Protein AF-A0A9N7NWR0-F1 (afdb_monomer)

pLDDT: mean 92.95, std 5.64, range [64.12, 98.0]

Radius of gyration: 18.34 Å; Cα contacts (8 Å, |Δi|>4): 166; chains: 1; bounding box: 49×32×57 Å

Foldseek 3Di:
DDDPVVVVVVVVVVVVVVVLVVLLVVLVVQQVVLQVVQQVCVVVVNPFWRDFRFANDAAFPDQDAQDAPPWDDDGPPHGGRDGGTPPLAGGHPVSLVVLLPDDPVNLLSSLRNVCRRRVDPLSDDDPPHDSVVSNVSSVSSCVSSHD

Structure (mmCIF, N/CA/C/O backbone):
data_AF-A0A9N7NWR0-F1
#
_entry.id   AF-A0A9N7NWR0-F1
#
loop_
_atom_site.group_PDB
_atom_site.id
_atom_site.type_symbol
_atom_site.label_atom_id
_atom_site.label_alt_id
_atom_site.label_comp_id
_atom_site.label_asym_id
_atom_site.label_entity_id
_atom_site.label_seq_id
_atom_site.pdbx_PDB_ins_code
_atom_site.Cartn_x
_atom_site.Cartn_y
_atom_site.Cartn_z
_atom_site.occupancy
_atom_site.B_iso_or_equiv
_atom_site.auth_seq_id
_atom_site.auth_comp_id
_atom_site.auth_asym_id
_atom_site.auth_atom_id
_atom_site.pdbx_PDB_model_num
ATOM 1 N N . MET A 1 1 ? 31.046 -11.112 -37.877 1.00 64.12 1 MET A N 1
ATOM 2 C CA . MET A 1 1 ? 30.671 -9.703 -37.629 1.00 64.12 1 MET A CA 1
ATOM 3 C C . MET A 1 1 ? 29.492 -9.729 -36.676 1.00 64.12 1 MET A C 1
ATOM 5 O O . MET A 1 1 ? 28.574 -10.493 -36.938 1.00 64.12 1 MET A O 1
ATOM 9 N N . ALA A 1 2 ? 29.560 -9.025 -35.545 1.00 65.38 2 ALA A N 1
ATOM 10 C CA . ALA A 1 2 ? 28.429 -8.957 -34.620 1.00 65.38 2 ALA A CA 1
ATOM 11 C C . ALA A 1 2 ? 27.269 -8.191 -35.277 1.00 65.38 2 ALA A C 1
ATOM 13 O O . ALA A 1 2 ? 27.503 -7.196 -35.963 1.00 65.38 2 ALA A O 1
ATOM 14 N N . ASP A 1 3 ? 26.049 -8.686 -35.093 1.00 86.50 3 ASP A N 1
ATOM 15 C CA . ASP A 1 3 ? 24.830 -8.141 -35.687 1.00 86.50 3 ASP A CA 1
ATOM 16 C C . ASP A 1 3 ? 24.449 -6.820 -34.991 1.00 86.50 3 ASP A C 1
ATOM 18 O O . ASP A 1 3 ? 24.053 -6.799 -33.824 1.00 86.50 3 ASP A O 1
ATOM 22 N N . LEU A 1 4 ? 24.648 -5.695 -35.683 1.00 88.25 4 LEU A N 1
ATOM 23 C CA . LEU A 1 4 ? 24.445 -4.339 -35.154 1.00 88.25 4 LEU A CA 1
ATOM 24 C C . LEU A 1 4 ? 23.016 -4.108 -34.596 1.00 88.25 4 LEU A C 1
ATOM 26 O O . LEU A 1 4 ? 22.904 -3.545 -33.505 1.00 88.25 4 LEU A O 1
ATOM 30 N N . PRO A 1 5 ? 21.932 -4.576 -35.250 1.00 91.25 5 PRO A N 1
ATOM 31 C CA . PRO A 1 5 ? 20.582 -4.596 -34.680 1.00 91.25 5 PRO A CA 1
ATOM 32 C C . PRO A 1 5 ? 20.473 -5.278 -33.311 1.00 91.25 5 PRO A C 1
ATOM 34 O O . PRO A 1 5 ? 19.841 -4.737 -32.402 1.00 91.25 5 PRO A O 1
ATOM 37 N N . ALA A 1 6 ? 21.111 -6.438 -33.129 1.00 89.88 6 ALA A N 1
ATOM 38 C CA . ALA A 1 6 ? 21.067 -7.169 -31.865 1.00 89.88 6 ALA A CA 1
ATOM 39 C C . ALA A 1 6 ? 21.774 -6.398 -30.737 1.00 89.88 6 ALA A C 1
ATOM 41 O O . ALA A 1 6 ? 21.280 -6.351 -29.609 1.00 89.88 6 ALA A O 1
ATOM 42 N N . LEU A 1 7 ? 22.896 -5.739 -31.049 1.00 91.94 7 LEU A N 1
ATOM 43 C CA . LEU A 1 7 ? 23.613 -4.880 -30.102 1.00 91.94 7 LEU A CA 1
ATOM 44 C C . LEU A 1 7 ? 22.785 -3.654 -29.692 1.00 91.94 7 LEU A C 1
ATOM 46 O O . LEU A 1 7 ? 22.738 -3.327 -28.508 1.00 91.94 7 LEU A O 1
ATOM 50 N N . LEU A 1 8 ? 22.098 -3.006 -30.637 1.00 92.38 8 LEU A N 1
ATOM 51 C CA . LEU A 1 8 ? 21.220 -1.868 -30.343 1.00 92.38 8 LEU A CA 1
ATOM 52 C C . LEU A 1 8 ? 20.052 -2.268 -29.437 1.00 92.38 8 LEU A C 1
ATOM 54 O O . LEU A 1 8 ? 19.801 -1.601 -28.435 1.00 92.38 8 LEU A O 1
ATOM 58 N N . HIS A 1 9 ? 19.389 -3.387 -29.734 1.00 91.31 9 HIS A N 1
ATOM 59 C CA . HIS A 1 9 ? 18.309 -3.907 -28.896 1.00 91.31 9 HIS A CA 1
ATOM 60 C C . HIS A 1 9 ? 18.806 -4.272 -27.487 1.00 91.31 9 HIS A C 1
ATOM 62 O O . HIS A 1 9 ? 18.138 -4.005 -26.489 1.00 91.31 9 HIS A O 1
ATOM 68 N N . MET A 1 10 ? 20.005 -4.850 -27.366 1.00 93.31 10 MET A N 1
ATOM 69 C CA . MET A 1 10 ? 20.607 -5.140 -26.062 1.00 93.31 10 MET A CA 1
ATOM 70 C C . MET A 1 10 ? 20.874 -3.859 -25.258 1.00 93.31 10 MET A C 1
ATOM 72 O O . MET A 1 10 ? 20.544 -3.811 -24.074 1.00 93.31 10 MET A O 1
ATOM 76 N N . LEU A 1 11 ? 21.424 -2.817 -25.892 1.00 93.69 11 LEU A N 1
ATOM 77 C CA . LEU A 1 11 ? 21.676 -1.525 -25.245 1.00 93.69 11 LEU A CA 1
ATOM 78 C C . LEU A 1 11 ? 20.379 -0.844 -24.787 1.00 93.69 11 LEU A C 1
ATOM 80 O O . LEU A 1 11 ? 20.332 -0.333 -23.671 1.00 93.69 11 LEU A O 1
ATOM 84 N N . GLN A 1 12 ? 19.318 -0.891 -25.597 1.00 93.44 12 GLN A N 1
ATOM 85 C CA . GLN A 1 12 ? 17.998 -0.368 -25.220 1.00 93.44 12 GLN A CA 1
ATOM 86 C C . GLN A 1 12 ? 17.442 -1.076 -23.979 1.00 93.44 12 GLN A C 1
ATOM 88 O O . GLN A 1 12 ? 17.082 -0.418 -23.006 1.00 93.44 12 GLN A O 1
ATOM 93 N N . ASN A 1 13 ? 17.474 -2.412 -23.956 1.00 92.75 13 ASN A N 1
ATOM 94 C CA . ASN A 1 13 ? 17.025 -3.185 -22.795 1.00 92.75 13 ASN A CA 1
ATOM 95 C C . ASN A 1 13 ? 17.835 -2.880 -21.526 1.00 92.75 13 ASN A C 1
ATOM 97 O O . ASN A 1 13 ? 17.286 -2.869 -20.424 1.00 92.75 13 ASN A O 1
ATOM 101 N N . LEU A 1 14 ? 19.149 -2.669 -21.656 1.00 93.94 14 LEU A N 1
ATOM 102 C CA . LEU A 1 14 ? 19.997 -2.295 -20.523 1.00 93.94 14 LEU A CA 1
ATOM 103 C C . LEU A 1 14 ? 19.618 -0.915 -19.983 1.00 93.94 14 LEU A C 1
ATOM 105 O O . LEU A 1 14 ? 19.456 -0.770 -18.772 1.00 93.94 14 LEU A O 1
ATOM 109 N N . GLN A 1 15 ? 19.408 0.058 -20.870 1.00 94.00 15 GLN A N 1
ATOM 110 C CA . GLN A 1 15 ? 18.988 1.403 -20.488 1.00 94.00 15 GLN A CA 1
ATOM 111 C C . GLN A 1 15 ? 17.629 1.393 -19.775 1.00 94.00 15 GLN A C 1
ATOM 113 O O . GLN A 1 15 ? 17.480 2.014 -18.727 1.00 94.00 15 GLN A O 1
ATOM 118 N N . GLU A 1 16 ? 16.642 0.661 -20.296 1.00 90.50 16 GLU A N 1
ATOM 119 C CA . GLU A 1 16 ? 15.314 0.551 -19.674 1.00 90.50 16 GLU A CA 1
ATOM 120 C C . GLU A 1 16 ? 15.379 -0.074 -18.277 1.00 90.50 16 GLU A C 1
ATOM 122 O O . GLU A 1 16 ? 14.736 0.404 -17.339 1.00 90.50 16 GLU A O 1
ATOM 127 N N . ARG A 1 17 ? 16.197 -1.120 -18.110 1.00 89.62 17 ARG A N 1
ATOM 128 C CA . ARG A 1 17 ? 16.416 -1.756 -16.805 1.00 89.62 17 ARG A CA 1
ATOM 129 C C . ARG A 1 17 ? 17.080 -0.812 -15.814 1.00 89.62 17 ARG A C 1
ATOM 131 O O . ARG A 1 17 ? 16.694 -0.816 -14.647 1.00 89.62 17 ARG A O 1
ATOM 138 N N . GLN A 1 18 ? 18.050 -0.024 -16.269 1.00 93.00 18 GLN A N 1
ATOM 139 C CA . GLN A 1 18 ? 18.719 0.963 -15.432 1.00 93.00 18 GLN A CA 1
ATOM 140 C C . GLN A 1 18 ? 17.748 2.066 -15.002 1.00 93.00 18 GLN A C 1
ATOM 142 O O . GLN A 1 18 ? 17.593 2.291 -13.807 1.00 93.00 18 GLN A O 1
ATOM 147 N N . ASN A 1 19 ? 16.990 2.639 -15.940 1.00 90.69 19 ASN A N 1
ATOM 148 C CA . ASN A 1 19 ? 15.978 3.653 -15.640 1.00 90.69 19 ASN A CA 1
ATOM 149 C C . ASN A 1 19 ? 14.942 3.149 -14.614 1.00 90.69 19 ASN A C 1
ATOM 151 O O . ASN A 1 19 ? 14.558 3.875 -13.700 1.00 90.69 19 ASN A O 1
ATOM 155 N N . LEU A 1 20 ? 14.495 1.891 -14.732 1.00 87.12 20 LEU A N 1
ATOM 156 C CA . LEU A 1 20 ? 13.572 1.292 -13.764 1.00 87.12 20 LEU A CA 1
ATOM 157 C C . LEU A 1 20 ? 14.222 1.081 -12.387 1.00 87.12 20 LEU A C 1
ATOM 159 O O . LEU A 1 20 ? 13.550 1.230 -11.364 1.00 87.12 20 LEU A O 1
ATOM 163 N N . ALA A 1 21 ? 15.500 0.701 -12.346 1.00 89.75 21 ALA A N 1
ATOM 164 C CA . ALA A 1 21 ? 16.237 0.540 -11.096 1.00 89.75 21 ALA A CA 1
ATOM 165 C C . ALA A 1 21 ? 16.411 1.884 -10.373 1.00 89.75 21 ALA A C 1
ATOM 167 O O . ALA A 1 21 ? 16.147 1.958 -9.172 1.00 89.75 21 ALA A O 1
ATOM 168 N N . ASP A 1 22 ? 16.758 2.939 -11.110 1.00 92.75 22 ASP A N 1
ATOM 169 C CA . ASP A 1 22 ? 16.905 4.296 -10.582 1.00 92.75 22 ASP A CA 1
ATOM 170 C C . ASP A 1 22 ? 15.567 4.813 -10.033 1.00 92.75 22 ASP A C 1
ATOM 172 O O . ASP A 1 22 ? 15.484 5.212 -8.869 1.00 92.75 22 ASP A O 1
ATOM 176 N N . LEU A 1 23 ? 14.479 4.662 -10.801 1.00 92.44 23 LEU A N 1
ATOM 177 C CA . LEU A 1 23 ? 13.128 5.019 -10.354 1.00 92.44 23 LEU A CA 1
ATOM 178 C C . LEU A 1 23 ? 12.723 4.277 -9.071 1.00 92.44 23 LEU A C 1
ATOM 180 O O . LEU A 1 23 ? 12.112 4.854 -8.166 1.00 92.44 23 LEU A O 1
ATOM 184 N N . ARG A 1 24 ? 13.052 2.985 -8.963 1.00 91.12 24 ARG A N 1
ATOM 185 C CA . ARG A 1 24 ? 12.781 2.198 -7.750 1.00 91.12 24 ARG A CA 1
ATOM 186 C C . ARG A 1 24 ? 13.585 2.697 -6.560 1.00 91.12 24 ARG A C 1
ATOM 188 O O . ARG A 1 24 ? 13.027 2.766 -5.467 1.00 91.12 24 ARG A O 1
ATOM 195 N N . MET A 1 25 ? 14.853 3.051 -6.757 1.00 94.75 25 MET A N 1
ATOM 196 C CA . MET A 1 25 ? 15.697 3.592 -5.694 1.00 94.75 25 MET A CA 1
ATOM 197 C C . MET A 1 25 ? 15.142 4.925 -5.180 1.00 94.75 25 MET A C 1
ATOM 199 O O . MET A 1 25 ? 14.939 5.088 -3.977 1.00 94.75 25 MET A O 1
ATOM 203 N N . GLU A 1 26 ? 14.803 5.849 -6.079 1.00 95.81 26 GLU A N 1
ATOM 204 C CA . GLU A 1 26 ? 14.166 7.121 -5.717 1.00 95.81 26 GLU A CA 1
ATOM 205 C C . GLU A 1 26 ? 12.840 6.903 -4.979 1.00 95.81 26 GLU A C 1
ATOM 207 O O . GLU A 1 26 ? 12.561 7.529 -3.953 1.00 95.81 26 GLU A O 1
ATOM 212 N N . THR A 1 27 ? 12.026 5.964 -5.461 1.00 95.81 27 THR A N 1
ATOM 213 C CA . THR A 1 27 ? 10.756 5.620 -4.818 1.00 95.81 27 THR A CA 1
ATOM 214 C C . THR A 1 27 ? 10.973 5.025 -3.427 1.00 95.81 27 THR A C 1
ATOM 216 O O . THR A 1 27 ? 10.239 5.362 -2.500 1.00 95.81 27 THR A O 1
ATOM 219 N N . LEU A 1 28 ? 12.003 4.199 -3.233 1.00 96.12 28 LEU A N 1
ATOM 220 C CA . LEU A 1 28 ? 12.353 3.640 -1.928 1.00 96.12 28 LEU A CA 1
ATOM 221 C C . LEU A 1 28 ? 12.781 4.728 -0.936 1.00 96.12 28 LEU A C 1
ATOM 223 O O . LEU A 1 28 ? 12.371 4.688 0.228 1.00 96.12 28 LEU A O 1
ATOM 227 N N . LEU A 1 29 ? 13.539 5.731 -1.389 1.00 96.62 29 LEU A N 1
ATOM 228 C CA . LEU A 1 29 ? 13.874 6.902 -0.574 1.00 96.62 29 LEU A CA 1
ATOM 229 C C . LEU A 1 29 ? 12.610 7.666 -0.160 1.00 96.62 29 LEU A C 1
ATOM 231 O O . LEU A 1 29 ? 12.451 8.000 1.016 1.00 96.62 29 LEU A O 1
ATOM 235 N N . ARG A 1 30 ? 11.669 7.874 -1.092 1.00 97.00 30 ARG A N 1
ATOM 236 C CA . ARG A 1 30 ? 10.364 8.495 -0.801 1.00 97.00 30 ARG A CA 1
ATOM 237 C C . ARG A 1 30 ? 9.556 7.682 0.214 1.00 97.00 30 ARG A C 1
ATOM 239 O O . ARG A 1 30 ? 9.029 8.266 1.157 1.00 97.00 30 ARG A O 1
ATOM 246 N N . VAL A 1 31 ? 9.497 6.353 0.074 1.00 96.88 31 VAL A N 1
ATOM 247 C CA . VAL A 1 31 ? 8.837 5.457 1.043 1.00 96.88 31 VAL A CA 1
ATOM 248 C C . VAL A 1 31 ? 9.480 5.572 2.420 1.00 96.88 31 VAL A C 1
ATOM 250 O O . VAL A 1 31 ? 8.777 5.722 3.415 1.00 96.88 31 VAL A O 1
ATOM 253 N N . THR A 1 32 ? 10.809 5.530 2.488 1.00 96.31 32 THR A N 1
ATOM 254 C CA . THR A 1 32 ? 11.554 5.583 3.754 1.00 96.31 32 THR A CA 1
ATOM 255 C C . THR A 1 32 ? 11.344 6.922 4.459 1.00 96.31 32 THR A C 1
ATOM 257 O O . THR A 1 32 ? 11.051 6.956 5.653 1.00 96.31 32 THR A O 1
ATOM 260 N N . SER A 1 33 ? 11.404 8.024 3.708 1.00 96.81 33 SER A N 1
ATOM 261 C CA . SER A 1 33 ? 11.114 9.366 4.215 1.00 96.81 33 SER A CA 1
ATOM 262 C C . SER A 1 33 ? 9.673 9.490 4.722 1.00 96.81 33 SER A C 1
ATOM 264 O O . SER A 1 33 ? 9.450 9.993 5.823 1.00 96.81 33 SER A O 1
ATOM 266 N N . ALA A 1 34 ? 8.692 8.993 3.960 1.00 96.75 34 ALA A N 1
ATOM 267 C CA . ALA A 1 34 ? 7.289 9.017 4.362 1.00 96.75 34 ALA A CA 1
ATOM 268 C C . ALA A 1 34 ? 7.047 8.186 5.630 1.00 96.75 34 ALA A C 1
ATOM 270 O O . ALA A 1 34 ? 6.421 8.677 6.562 1.00 96.75 34 ALA A O 1
ATOM 271 N N . ARG A 1 35 ? 7.615 6.979 5.717 1.00 96.69 35 ARG A N 1
ATOM 272 C CA . ARG A 1 35 ? 7.551 6.132 6.916 1.00 96.69 35 ARG A CA 1
ATOM 273 C C . ARG A 1 35 ? 8.140 6.815 8.147 1.00 96.69 35 ARG A C 1
ATOM 275 O O . ARG A 1 35 ? 7.484 6.851 9.180 1.00 96.69 35 ARG A O 1
ATOM 282 N N . SER A 1 36 ? 9.335 7.398 8.026 1.00 96.81 36 SER A N 1
ATOM 283 C CA . SER A 1 36 ? 9.971 8.140 9.122 1.00 96.81 36 SER A CA 1
ATOM 284 C C . SER A 1 36 ? 9.107 9.318 9.583 1.00 96.81 36 SER A C 1
ATOM 286 O O . SER A 1 36 ? 8.892 9.486 10.782 1.00 96.81 36 SER A O 1
ATOM 288 N N . ARG A 1 37 ? 8.529 10.083 8.645 1.00 96.31 37 ARG A N 1
ATOM 289 C CA . ARG A 1 37 ? 7.604 11.173 8.982 1.00 96.31 37 ARG A CA 1
ATOM 290 C C . ARG A 1 37 ? 6.355 10.660 9.693 1.00 96.31 37 ARG A C 1
ATOM 292 O O . ARG A 1 37 ? 5.961 11.237 10.699 1.00 96.31 37 ARG A O 1
ATOM 299 N N . ASN A 1 38 ? 5.741 9.600 9.181 1.00 96.94 38 ASN A N 1
ATOM 300 C CA . ASN A 1 38 ? 4.514 9.047 9.746 1.00 96.94 38 ASN A CA 1
ATOM 301 C C . ASN A 1 38 ? 4.745 8.479 11.150 1.00 96.94 38 ASN A C 1
ATOM 303 O O . ASN A 1 38 ? 3.897 8.646 12.025 1.00 96.94 38 ASN A O 1
ATOM 307 N N . GLN A 1 39 ? 5.901 7.851 11.374 1.00 95.62 39 GLN A N 1
ATOM 308 C CA . GLN A 1 39 ? 6.303 7.382 12.694 1.00 95.62 39 GLN A CA 1
ATOM 309 C C . GLN A 1 39 ? 6.458 8.552 13.668 1.00 95.62 39 GLN A C 1
ATOM 311 O O . GLN A 1 39 ? 5.882 8.504 14.747 1.00 95.62 39 GLN A O 1
ATOM 316 N N . HIS A 1 40 ? 7.126 9.633 13.258 1.00 95.88 40 HIS A N 1
ATOM 317 C CA . HIS A 1 40 ? 7.254 10.833 14.087 1.00 95.88 40 HIS A CA 1
ATOM 318 C C . HIS A 1 40 ? 5.892 11.468 14.421 1.00 95.88 40 HIS A C 1
ATOM 320 O O . HIS A 1 40 ? 5.639 11.777 15.578 1.00 95.88 40 HIS A O 1
ATOM 326 N N . ILE A 1 41 ? 4.979 11.585 13.441 1.00 94.94 41 ILE A N 1
ATOM 327 C CA . ILE A 1 41 ? 3.596 12.058 13.670 1.00 94.94 41 ILE A CA 1
ATOM 328 C C . ILE A 1 41 ? 2.908 11.215 14.749 1.00 94.94 41 ILE A C 1
ATOM 330 O O . ILE A 1 41 ? 2.244 11.747 15.629 1.00 94.94 41 ILE A O 1
ATOM 334 N N . LYS A 1 42 ? 3.057 9.889 14.674 1.00 93.25 42 LYS A N 1
ATOM 335 C CA . LYS A 1 42 ? 2.435 8.948 15.607 1.00 93.25 42 LYS A CA 1
ATOM 336 C C . LYS A 1 42 ? 3.059 9.008 17.007 1.00 93.25 42 LYS A C 1
ATOM 338 O O . LYS A 1 42 ? 2.327 8.876 17.979 1.00 93.25 42 LYS A O 1
ATOM 343 N N . GLU A 1 43 ? 4.381 9.121 17.108 1.00 94.38 43 GLU A N 1
ATOM 344 C CA . GLU A 1 43 ? 5.106 9.138 18.388 1.00 94.38 43 GLU A CA 1
ATOM 345 C C . GLU A 1 43 ? 4.870 10.431 19.169 1.00 94.38 43 GLU A C 1
ATOM 347 O O . GLU A 1 43 ? 4.703 10.377 20.384 1.00 94.38 43 GLU A O 1
ATOM 352 N N . GLU A 1 44 ? 4.780 11.562 18.470 1.00 95.12 44 GLU A N 1
ATO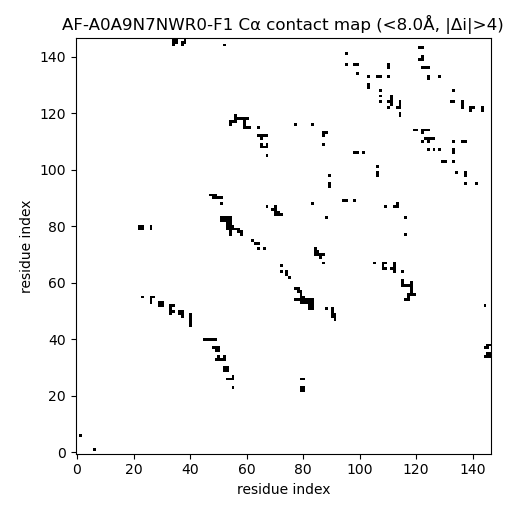M 353 C CA . GLU A 1 44 ? 4.525 12.878 19.069 1.00 95.12 44 GLU A CA 1
ATOM 354 C C . GLU A 1 44 ? 3.029 13.234 19.153 1.00 95.12 44 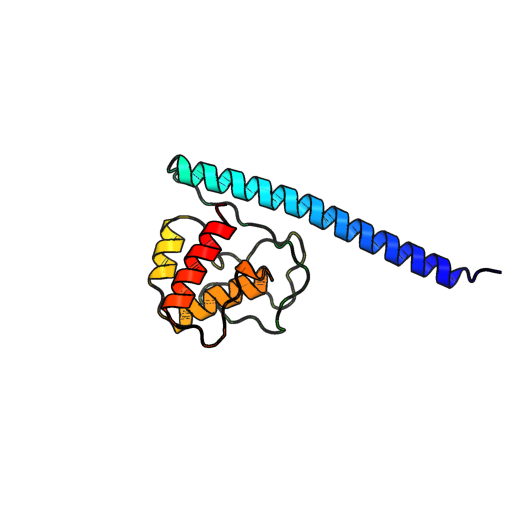GLU A C 1
ATOM 356 O O . GLU A 1 44 ? 2.691 14.354 19.526 1.00 95.12 44 GLU A O 1
ATOM 361 N N . ASP A 1 45 ? 2.136 12.308 18.779 1.00 90.19 45 ASP A N 1
ATOM 362 C CA . ASP A 1 45 ? 0.676 12.501 18.736 1.00 90.19 45 ASP A CA 1
ATOM 363 C C . ASP A 1 45 ? 0.257 13.792 18.004 1.00 90.19 45 ASP A C 1
ATOM 365 O O . ASP A 1 45 ? -0.574 14.577 18.462 1.00 90.19 45 ASP A O 1
ATOM 369 N N . MET A 1 46 ? 0.889 14.046 16.856 1.00 92.06 46 MET A N 1
ATOM 370 C CA . MET A 1 46 ? 0.637 15.256 16.078 1.00 92.06 46 MET A CA 1
ATOM 371 C C . MET A 1 46 ? -0.719 15.171 15.374 1.00 92.06 46 MET A C 1
ATOM 373 O O . MET A 1 46 ? -1.043 14.151 14.761 1.00 92.06 46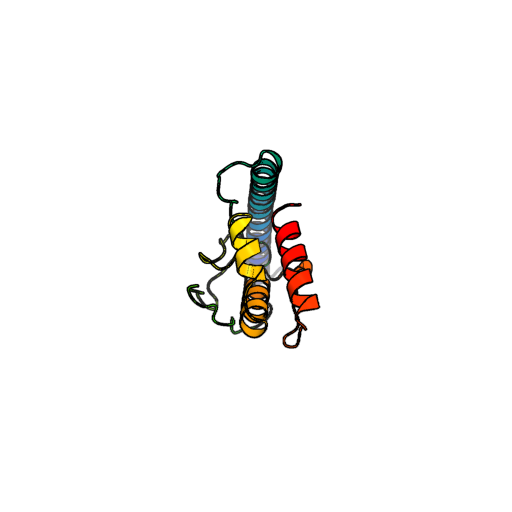 MET A O 1
ATOM 377 N N . ASP A 1 47 ? -1.452 16.285 15.353 1.00 91.31 47 ASP A N 1
ATOM 378 C CA . ASP A 1 47 ? -2.664 16.458 14.542 1.00 91.31 47 ASP A CA 1
ATOM 379 C C . ASP A 1 47 ? -2.308 16.693 13.060 1.00 91.31 47 ASP A C 1
ATOM 381 O O . ASP A 1 47 ? -2.518 17.758 12.479 1.00 91.31 47 ASP A O 1
ATOM 385 N N . GLU A 1 48 ? -1.656 15.700 12.455 1.00 92.25 48 GLU A N 1
ATOM 386 C CA . GLU A 1 48 ? -1.235 15.704 11.060 1.00 92.25 48 GLU A CA 1
ATOM 387 C C . GLU A 1 48 ? -1.570 14.379 10.370 1.00 92.25 48 GLU A C 1
ATOM 389 O O . GLU A 1 48 ? -1.545 13.298 10.963 1.00 92.25 48 GLU A O 1
ATOM 394 N N . LEU A 1 49 ? -1.831 14.452 9.064 1.00 95.12 49 LEU A N 1
ATOM 395 C CA . LEU A 1 49 ? -2.045 13.266 8.246 1.00 95.12 49 LEU A CA 1
ATOM 396 C C . LEU A 1 49 ? -0.715 12.586 7.897 1.00 95.12 49 LEU A C 1
ATOM 398 O O . LEU A 1 49 ? 0.258 13.215 7.474 1.00 95.12 49 LEU A O 1
ATOM 402 N N . TYR A 1 50 ? -0.709 11.263 7.989 1.00 95.69 50 TYR A N 1
ATOM 403 C CA . TYR A 1 50 ? 0.304 10.395 7.421 1.00 95.69 50 TYR A CA 1
ATOM 404 C C . TYR A 1 50 ? 0.438 10.631 5.920 1.00 95.69 50 TYR A C 1
ATOM 406 O O . TYR A 1 50 ? -0.535 10.662 5.163 1.00 95.69 50 TYR A O 1
ATOM 414 N N . ARG A 1 51 ? 1.687 10.717 5.474 1.00 95.19 51 ARG A N 1
ATOM 415 C CA . ARG A 1 51 ? 2.049 10.730 4.067 1.00 95.19 51 ARG A CA 1
ATOM 416 C C . ARG A 1 51 ? 1.760 9.364 3.442 1.00 95.19 51 ARG A C 1
ATOM 418 O O . ARG A 1 51 ? 2.176 8.344 4.005 1.00 95.19 51 ARG A O 1
ATOM 425 N N . PRO A 1 52 ? 1.114 9.325 2.267 1.00 94.56 52 PRO A N 1
ATOM 426 C CA . PRO A 1 52 ? 0.926 8.083 1.536 1.00 94.56 52 PRO A CA 1
ATOM 427 C C . PRO A 1 52 ? 2.274 7.515 1.078 1.00 94.56 52 PRO A C 1
ATOM 429 O O . PRO A 1 52 ? 3.197 8.261 0.735 1.00 94.56 52 PRO A O 1
ATOM 432 N N . LEU A 1 53 ? 2.388 6.186 1.055 1.00 96.94 53 LEU A N 1
ATOM 433 C CA . LEU A 1 53 ? 3.574 5.514 0.534 1.00 96.94 53 LEU A CA 1
ATOM 434 C C . LEU A 1 53 ? 3.415 5.299 -0.975 1.00 96.94 53 LEU A C 1
ATOM 436 O O . LEU A 1 53 ? 2.396 4.754 -1.396 1.00 96.94 53 LEU A O 1
ATOM 440 N N . PRO A 1 54 ? 4.387 5.696 -1.812 1.00 96.88 54 PRO A N 1
ATOM 441 C CA . PRO A 1 54 ? 4.312 5.392 -3.231 1.00 96.88 54 PRO A CA 1
ATOM 442 C C . PRO A 1 54 ? 4.497 3.890 -3.500 1.00 96.88 54 PRO A C 1
ATOM 444 O O . PRO A 1 54 ? 5.150 3.169 -2.741 1.00 96.88 54 PRO A O 1
ATOM 447 N N . LYS A 1 55 ? 3.936 3.417 -4.613 1.00 95.19 55 LYS A N 1
ATOM 448 C CA . LYS A 1 55 ? 4.024 2.028 -5.075 1.00 95.19 55 LYS A CA 1
ATOM 449 C C . LYS A 1 55 ? 5.463 1.666 -5.451 1.00 95.19 55 LYS A C 1
ATOM 451 O O . LYS A 1 55 ? 6.054 2.303 -6.315 1.00 95.19 55 LYS A O 1
ATOM 456 N N . LEU A 1 56 ? 6.016 0.614 -4.844 1.00 93.50 56 LEU A N 1
ATOM 457 C CA . LEU A 1 56 ? 7.379 0.133 -5.131 1.00 93.50 56 LEU A CA 1
ATOM 458 C C . LEU A 1 56 ? 7.427 -0.981 -6.181 1.00 93.50 56 LEU A C 1
ATOM 460 O O . LEU A 1 56 ? 8.393 -1.093 -6.938 1.00 93.50 56 LEU A O 1
ATOM 464 N N . MET A 1 57 ? 6.401 -1.829 -6.212 1.00 91.62 57 MET A N 1
ATOM 465 C CA . MET A 1 57 ? 6.380 -3.025 -7.048 1.00 91.62 57 MET A CA 1
ATOM 466 C C . MET A 1 57 ? 5.593 -2.776 -8.328 1.00 91.62 57 MET A C 1
ATOM 468 O O . MET A 1 57 ? 4.492 -2.227 -8.298 1.00 91.62 57 MET A O 1
ATOM 472 N N . ALA A 1 58 ? 6.165 -3.192 -9.457 1.00 90.62 58 ALA A N 1
ATOM 473 C CA . ALA A 1 58 ? 5.520 -3.076 -10.759 1.00 90.62 58 ALA A CA 1
ATOM 474 C C . ALA A 1 58 ? 4.360 -4.076 -10.899 1.00 90.62 58 ALA A C 1
ATOM 476 O O . ALA A 1 58 ? 4.373 -5.159 -10.306 1.00 90.62 58 ALA A O 1
ATOM 477 N N . GLY A 1 59 ? 3.378 -3.711 -11.724 1.00 90.62 59 GLY A N 1
ATOM 478 C CA . GLY A 1 59 ? 2.218 -4.547 -12.019 1.00 90.62 59 GLY A CA 1
ATOM 479 C C . GLY A 1 59 ? 1.273 -4.743 -10.833 1.00 90.62 59 GLY A C 1
ATOM 480 O O . GLY A 1 59 ? 1.420 -4.132 -9.772 1.00 90.62 59 GLY A O 1
ATOM 481 N N . HIS A 1 60 ? 0.290 -5.615 -11.031 1.00 92.44 60 HIS A N 1
ATOM 482 C CA . HIS A 1 60 ? -0.731 -5.942 -10.044 1.00 92.44 60 HIS A CA 1
ATOM 483 C C . HIS A 1 60 ? -0.882 -7.463 -9.932 1.00 92.44 60 HIS A C 1
ATOM 485 O O . HIS A 1 60 ? -0.756 -8.151 -10.946 1.00 92.44 60 HIS A O 1
ATOM 491 N N . PRO A 1 61 ? -1.199 -7.998 -8.741 1.00 92.00 61 PRO A N 1
ATOM 492 C CA . PRO A 1 61 ? -1.301 -9.443 -8.525 1.00 92.00 61 PRO A CA 1
ATOM 493 C C . PRO A 1 61 ? -2.468 -10.095 -9.288 1.00 92.00 61 PRO A C 1
ATOM 495 O O . PRO A 1 61 ? -2.518 -11.313 -9.427 1.00 92.00 61 PRO A O 1
ATOM 498 N N . TYR A 1 62 ? -3.436 -9.306 -9.762 1.00 89.75 62 TYR A N 1
ATOM 499 C CA . TYR A 1 62 ? -4.571 -9.767 -10.560 1.00 89.75 62 TYR A CA 1
ATOM 500 C C . TYR A 1 62 ? -5.139 -8.625 -11.420 1.00 89.75 62 TYR A C 1
ATOM 502 O O . TYR A 1 62 ? -4.934 -7.450 -11.121 1.00 89.75 62 TYR A O 1
ATOM 510 N N . ALA A 1 63 ? -5.853 -8.966 -12.499 1.00 84.88 63 ALA A N 1
ATOM 511 C CA . ALA A 1 63 ? -6.237 -8.011 -13.547 1.00 84.88 63 ALA A CA 1
ATOM 512 C C . ALA A 1 63 ? -7.273 -6.955 -13.110 1.00 84.88 63 ALA A C 1
ATOM 514 O O . ALA A 1 63 ? -7.189 -5.806 -13.533 1.00 84.88 63 ALA A O 1
ATOM 515 N N . ALA A 1 64 ? -8.240 -7.327 -12.267 1.00 84.12 64 ALA A N 1
ATOM 516 C CA . ALA A 1 64 ? -9.336 -6.448 -11.859 1.00 84.12 64 ALA A CA 1
ATOM 517 C C . ALA A 1 64 ? -9.242 -6.082 -10.376 1.00 84.12 64 ALA A C 1
ATOM 519 O O . ALA A 1 64 ? -9.211 -6.963 -9.518 1.00 84.12 64 ALA A O 1
ATOM 520 N N . 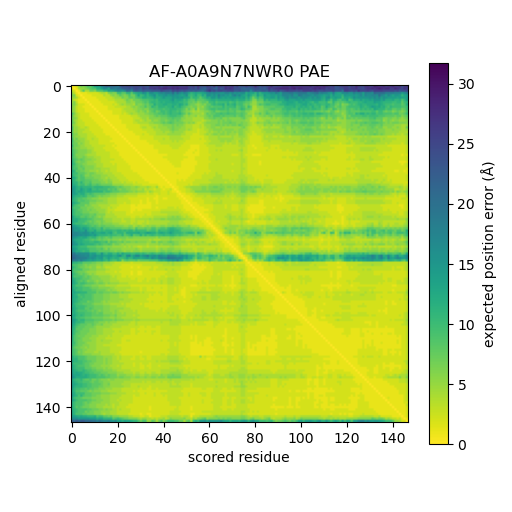VAL A 1 65 ? -9.255 -4.787 -10.062 1.00 85.25 65 VAL A N 1
ATOM 521 C CA . VAL A 1 65 ? -9.358 -4.333 -8.672 1.00 85.25 65 VAL A CA 1
ATOM 522 C C . VAL A 1 65 ? -10.774 -4.540 -8.138 1.00 85.25 65 VAL A C 1
ATOM 524 O O . VAL A 1 65 ? -11.755 -4.489 -8.880 1.00 85.25 65 VAL A O 1
ATOM 527 N N . LEU A 1 66 ? -10.893 -4.761 -6.831 1.00 86.06 66 LEU A N 1
ATOM 528 C CA . LEU A 1 66 ? -12.196 -4.767 -6.179 1.00 86.06 66 LEU A CA 1
ATOM 529 C C . LEU A 1 66 ? -12.650 -3.322 -5.920 1.00 86.06 66 LEU A C 1
ATOM 531 O O . LEU A 1 66 ? -11.867 -2.550 -5.366 1.00 86.06 66 LEU A O 1
ATOM 535 N N . PRO A 1 67 ? -13.900 -2.956 -6.249 1.00 90.56 67 PRO A N 1
ATOM 536 C CA . PRO A 1 67 ? -14.391 -1.600 -6.033 1.00 90.56 67 PRO A CA 1
ATOM 537 C C . PRO A 1 67 ? -14.510 -1.309 -4.536 1.00 90.56 67 PRO A C 1
ATOM 539 O O . PRO A 1 67 ? -15.228 -2.006 -3.826 1.00 90.56 67 PRO A O 1
ATOM 542 N N . VAL A 1 68 ? -13.828 -0.281 -4.041 1.00 93.06 68 VAL A N 1
ATOM 543 C CA . VAL A 1 68 ? -13.970 0.183 -2.653 1.00 93.06 68 VAL A CA 1
ATOM 544 C C . VAL A 1 68 ? -14.869 1.413 -2.660 1.00 93.06 68 VAL A C 1
ATOM 546 O O . VAL A 1 68 ? -14.670 2.320 -3.465 1.00 93.06 68 VAL A O 1
ATOM 549 N N . GL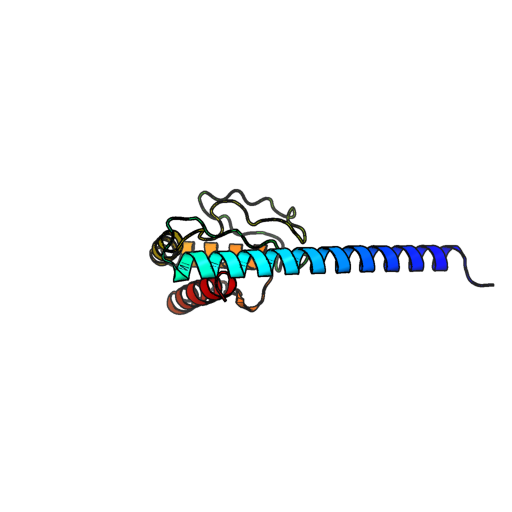N A 1 69 ? -15.884 1.439 -1.795 1.00 90.06 69 GLN A N 1
ATOM 550 C CA . GLN A 1 69 ? -16.819 2.560 -1.731 1.00 90.06 69 GLN A CA 1
ATOM 551 C C . GLN A 1 69 ? -16.068 3.870 -1.464 1.00 90.06 69 GLN A C 1
ATOM 553 O O . GLN A 1 69 ? -15.223 3.933 -0.574 1.00 90.06 69 GLN A O 1
ATOM 558 N N . GLY A 1 70 ? -16.376 4.904 -2.250 1.00 88.94 70 GLY A N 1
ATOM 559 C CA . GLY A 1 70 ? -15.750 6.222 -2.122 1.00 88.94 70 GLY A CA 1
ATOM 560 C C . GLY A 1 70 ? -14.314 6.312 -2.647 1.00 88.94 70 GLY A C 1
ATOM 561 O O . GLY A 1 70 ? -13.719 7.377 -2.543 1.00 88.94 70 GLY A O 1
ATOM 562 N N . VAL A 1 71 ? -13.761 5.242 -3.230 1.00 93.00 71 VAL A N 1
ATOM 563 C CA . VAL A 1 71 ? -12.400 5.231 -3.784 1.00 93.00 71 VAL A CA 1
ATOM 564 C C . VAL A 1 71 ? -12.464 5.117 -5.302 1.00 93.00 71 VAL A C 1
ATOM 566 O O . VAL A 1 71 ? -12.980 4.137 -5.844 1.00 93.00 71 VAL A O 1
ATOM 569 N N . ASN A 1 72 ? -11.900 6.101 -6.000 1.00 90.31 72 ASN A N 1
ATOM 570 C CA . ASN A 1 72 ? -11.785 6.067 -7.454 1.00 90.31 72 ASN A CA 1
ATOM 571 C C . ASN A 1 72 ? -10.489 5.356 -7.869 1.00 90.31 72 ASN A C 1
ATOM 573 O O . ASN A 1 72 ? -9.411 5.948 -7.836 1.00 90.31 72 ASN A O 1
ATOM 577 N N . ILE A 1 73 ? -10.587 4.077 -8.235 1.00 87.50 73 ILE A N 1
ATOM 578 C CA . ILE A 1 73 ? -9.429 3.274 -8.638 1.00 87.50 73 ILE A CA 1
ATOM 579 C C . ILE A 1 73 ? -9.366 3.187 -10.166 1.00 87.50 73 ILE A C 1
ATOM 581 O O . ILE A 1 73 ? -10.235 2.587 -10.799 1.00 87.50 73 ILE A O 1
ATOM 585 N N . ALA A 1 74 ? -8.299 3.726 -10.756 1.00 78.44 74 ALA A N 1
ATOM 586 C CA . ALA A 1 74 ? -8.016 3.598 -12.181 1.00 78.44 74 ALA A CA 1
ATOM 587 C C . ALA A 1 74 ? -7.414 2.214 -12.481 1.00 78.44 74 ALA A C 1
ATOM 589 O O . ALA A 1 74 ? -6.268 1.917 -12.138 1.00 78.44 74 ALA A O 1
ATOM 590 N N . VAL A 1 75 ? -8.189 1.333 -13.114 1.00 73.00 75 VAL A N 1
ATOM 591 C CA . VAL A 1 75 ? -7.733 -0.025 -13.455 1.00 73.00 75 VAL A CA 1
ATOM 592 C C . VAL A 1 75 ? -6.583 0.042 -14.466 1.00 73.00 75 VAL A C 1
ATOM 594 O O . VAL A 1 75 ? -6.734 0.621 -15.537 1.00 73.00 75 VAL A O 1
ATOM 597 N N . GLY A 1 76 ? -5.438 -0.565 -14.130 1.00 69.44 76 GLY A N 1
ATOM 598 C CA . GLY A 1 76 ? -4.265 -0.661 -15.013 1.00 69.44 76 GLY A CA 1
ATOM 599 C C . GLY A 1 76 ? -3.393 0.598 -15.101 1.00 69.44 76 GLY A C 1
ATOM 600 O O . GLY A 1 76 ? -2.458 0.618 -15.897 1.00 69.44 76 GLY A O 1
ATOM 601 N N . GLY A 1 77 ? -3.683 1.633 -14.304 1.00 79.81 77 GLY A N 1
ATOM 602 C CA . GLY A 1 77 ? -2.992 2.923 -14.384 1.00 79.81 77 GLY A CA 1
ATOM 603 C C . GLY A 1 77 ? -1.743 3.066 -13.510 1.00 79.81 77 GLY A C 1
ATOM 604 O O . GLY A 1 77 ? -0.914 3.914 -13.817 1.00 79.81 77 GLY A O 1
ATOM 605 N N . TYR A 1 78 ? -1.589 2.266 -12.449 1.00 91.94 78 TYR A N 1
ATOM 606 C CA . TYR A 1 78 ? -0.589 2.557 -11.415 1.00 91.94 78 TYR A CA 1
ATOM 607 C C . TYR A 1 78 ? 0.780 1.931 -11.693 1.00 91.94 78 TYR A C 1
ATOM 609 O O . TYR A 1 78 ? 0.934 0.708 -11.758 1.00 91.94 78 TYR A O 1
ATOM 617 N N . GLN A 1 79 ? 1.790 2.786 -11.775 1.00 92.81 79 GLN A N 1
ATOM 618 C CA . GLN A 1 79 ? 3.195 2.468 -11.979 1.00 92.81 79 GLN A CA 1
ATOM 619 C C . GLN A 1 79 ? 4.006 2.612 -10.685 1.00 92.81 79 GLN A C 1
ATOM 621 O O . GLN A 1 79 ? 3.518 3.043 -9.638 1.00 92.81 79 GLN A O 1
ATOM 626 N N . VAL A 1 80 ? 5.276 2.210 -10.746 1.00 93.50 80 VAL A N 1
ATOM 627 C CA . VAL A 1 80 ? 6.225 2.467 -9.655 1.00 93.50 80 VAL A CA 1
ATOM 628 C C . VAL A 1 80 ? 6.343 3.978 -9.444 1.00 93.50 80 VAL A C 1
ATOM 630 O O . VAL A 1 80 ? 6.537 4.719 -10.401 1.00 93.50 80 VAL A O 1
ATOM 633 N N . GLY A 1 81 ? 6.245 4.424 -8.193 1.00 94.00 81 GLY A N 1
ATOM 634 C CA . GLY A 1 81 ? 6.317 5.837 -7.818 1.00 94.00 81 GLY A CA 1
ATOM 635 C C . GLY A 1 81 ? 4.962 6.525 -7.640 1.00 94.00 81 GLY A C 1
ATOM 636 O O . GLY A 1 81 ? 4.925 7.597 -7.019 1.00 94.00 81 GLY A O 1
ATOM 637 N N . ASP A 1 82 ? 3.875 5.905 -8.109 1.00 95.75 82 ASP A N 1
ATOM 638 C CA . ASP A 1 82 ? 2.519 6.437 -7.976 1.00 95.75 82 ASP A CA 1
ATOM 639 C C . ASP A 1 82 ? 2.013 6.356 -6.540 1.00 95.75 82 ASP A C 1
ATOM 641 O O . ASP A 1 82 ? 2.364 5.448 -5.782 1.00 95.75 82 ASP A O 1
ATOM 645 N N . LEU A 1 83 ? 1.157 7.306 -6.172 1.00 96.00 83 LEU A N 1
ATOM 646 C CA . LEU A 1 83 ? 0.483 7.319 -4.879 1.00 96.00 83 LEU A CA 1
ATOM 647 C C . LEU A 1 83 ? -0.809 6.491 -4.927 1.00 96.00 83 LEU A C 1
ATOM 649 O O . LEU A 1 83 ? -1.443 6.401 -5.983 1.00 96.00 83 LEU A O 1
ATOM 653 N N . PRO A 1 84 ? -1.211 5.877 -3.799 1.00 95.19 84 PRO A N 1
ATOM 654 C CA . PRO A 1 84 ? -2.502 5.219 -3.701 1.00 95.19 84 PRO A CA 1
ATOM 655 C C . PRO A 1 84 ? -3.637 6.218 -3.957 1.00 95.19 84 PRO A C 1
ATOM 657 O O . PRO A 1 84 ? -3.510 7.388 -3.597 1.00 95.19 84 PRO A O 1
ATOM 660 N N . PRO A 1 85 ? -4.764 5.755 -4.517 1.00 94.31 85 PRO A N 1
ATOM 661 C CA . PRO A 1 85 ? -5.988 6.541 -4.595 1.00 94.31 85 PRO A CA 1
ATOM 662 C C . PRO A 1 85 ? -6.416 7.088 -3.238 1.00 94.31 85 PRO A C 1
ATOM 664 O O . PRO A 1 85 ? -6.319 6.390 -2.220 1.00 94.31 85 PRO A O 1
ATOM 667 N N . ASP A 1 86 ? -6.972 8.294 -3.245 1.00 93.38 86 ASP A N 1
ATOM 668 C CA . ASP A 1 86 ? -7.515 8.917 -2.043 1.00 93.38 86 ASP A CA 1
ATOM 669 C C . ASP A 1 86 ? -8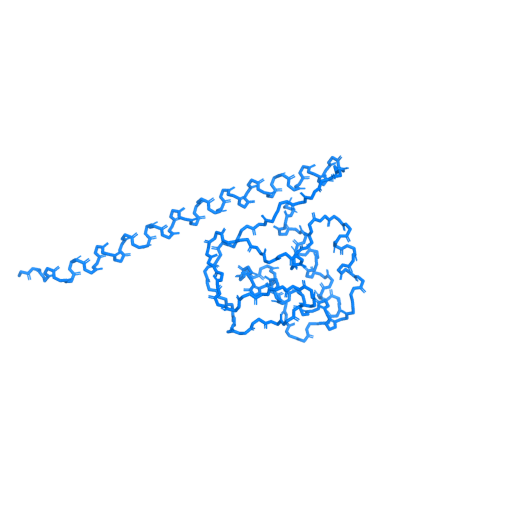.571 8.015 -1.385 1.00 93.38 86 ASP A C 1
ATOM 671 O O . ASP A 1 86 ? -9.400 7.383 -2.046 1.00 93.38 86 ASP A O 1
ATOM 675 N N . GLY A 1 87 ? -8.501 7.901 -0.056 1.00 93.31 87 GLY A N 1
ATOM 676 C CA . GLY A 1 87 ? -9.395 7.059 0.746 1.00 93.31 87 GLY A CA 1
ATOM 677 C C . GLY A 1 87 ? -9.091 5.553 0.720 1.00 93.31 87 GLY A C 1
ATOM 678 O O . GLY A 1 87 ? -9.639 4.809 1.549 1.00 93.31 87 GLY A O 1
ATOM 679 N N . LEU A 1 88 ? -8.198 5.078 -0.164 1.00 95.62 88 LEU A N 1
ATOM 680 C CA . LEU A 1 88 ? -7.823 3.661 -0.211 1.00 95.62 88 LEU A CA 1
ATOM 681 C C . LEU A 1 88 ? -7.124 3.232 1.080 1.00 95.62 88 LEU A C 1
ATOM 683 O O . LEU A 1 88 ? -7.435 2.169 1.620 1.00 95.62 88 LEU A O 1
ATOM 687 N N . VAL A 1 89 ? -6.209 4.060 1.586 1.00 96.06 89 VAL A N 1
ATOM 688 C CA . VAL A 1 89 ? -5.402 3.748 2.768 1.00 96.06 89 VAL A CA 1
ATOM 689 C C . VAL A 1 89 ? -5.654 4.765 3.881 1.00 96.06 89 VAL A C 1
ATOM 691 O O . VAL A 1 89 ? -5.755 5.953 3.580 1.00 96.06 89 VAL A O 1
ATOM 694 N N . PRO A 1 90 ? -5.749 4.339 5.156 1.00 95.38 90 PRO A N 1
ATOM 695 C CA . PRO A 1 90 ? -5.869 5.269 6.271 1.00 95.38 90 PRO A CA 1
ATOM 696 C C . PRO A 1 90 ? -4.714 6.273 6.329 1.00 95.38 90 PRO A C 1
ATOM 698 O O . PRO A 1 90 ? -3.542 5.895 6.235 1.00 95.38 90 PRO A O 1
ATOM 701 N N . THR A 1 91 ? -5.061 7.542 6.530 1.00 94.50 91 THR A N 1
ATOM 702 C CA . THR A 1 91 ? -4.126 8.673 6.603 1.00 94.50 91 THR A CA 1
ATOM 703 C C . THR A 1 91 ? -3.864 9.136 8.033 1.00 94.50 91 THR A C 1
ATOM 705 O O . THR A 1 91 ? -3.083 10.048 8.230 1.00 94.50 91 THR A O 1
ATOM 708 N N . ASN A 1 92 ? -4.474 8.533 9.049 1.00 93.75 92 ASN A N 1
ATOM 709 C CA . ASN A 1 92 ? -4.223 8.823 10.463 1.00 93.75 92 ASN A CA 1
ATOM 710 C C . ASN A 1 92 ? -4.701 7.638 11.326 1.00 93.75 92 ASN A C 1
ATOM 712 O O . ASN A 1 92 ? -5.186 6.630 10.802 1.00 93.75 92 ASN A O 1
ATOM 716 N N . ASN A 1 93 ? -4.548 7.733 12.651 1.00 91.31 93 ASN A N 1
ATOM 717 C CA . ASN A 1 93 ? -5.016 6.697 13.579 1.00 91.31 93 ASN A CA 1
ATOM 718 C C . ASN A 1 93 ? -6.541 6.499 13.530 1.00 91.31 93 ASN A C 1
ATOM 720 O O . ASN A 1 93 ? -6.991 5.355 13.603 1.00 91.31 93 ASN A O 1
ATOM 724 N N . GLU A 1 94 ? -7.318 7.570 13.366 1.00 93.25 94 GLU A N 1
ATOM 725 C CA . GLU A 1 94 ? -8.780 7.509 13.267 1.00 93.25 94 GLU A CA 1
ATOM 726 C C . GLU A 1 94 ? -9.231 6.675 12.064 1.00 93.25 94 GLU A C 1
ATOM 728 O O . GLU A 1 94 ? -10.002 5.737 12.230 1.00 93.25 94 GLU A O 1
ATOM 733 N N . GLY A 1 95 ? -8.635 6.867 10.886 1.00 94.12 95 GLY A N 1
ATOM 734 C CA . GLY A 1 95 ? -8.938 6.061 9.704 1.00 94.12 95 GLY A CA 1
ATOM 735 C C . GLY A 1 95 ? -8.626 4.566 9.879 1.00 94.12 95 GLY A C 1
ATOM 736 O O . GLY A 1 95 ? -9.269 3.719 9.255 1.00 94.12 95 GLY A O 1
ATOM 737 N N . TYR A 1 96 ? -7.662 4.200 10.737 1.00 94.31 96 TYR A N 1
ATOM 738 C CA . TYR A 1 96 ? -7.438 2.795 11.110 1.00 94.31 96 TYR A CA 1
ATOM 739 C C . TYR A 1 96 ? -8.538 2.264 12.034 1.00 94.31 96 TYR A C 1
ATOM 741 O O . TYR A 1 96 ? -8.931 1.102 11.901 1.00 94.31 96 TYR A O 1
ATOM 749 N N . ILE A 1 97 ? -9.027 3.093 12.960 1.00 94.44 97 ILE A N 1
ATOM 750 C CA . ILE A 1 97 ? -10.145 2.761 13.850 1.00 94.44 97 ILE A CA 1
ATOM 751 C C . ILE A 1 97 ? -11.416 2.581 13.017 1.00 94.44 97 ILE A C 1
ATOM 753 O O . ILE A 1 97 ? -12.039 1.523 13.092 1.00 94.44 97 ILE A O 1
ATOM 757 N N . GLU A 1 98 ? -11.741 3.532 12.144 1.00 94.75 98 GLU A N 1
ATOM 758 C CA . GLU A 1 98 ? -12.870 3.450 11.212 1.00 94.75 98 GLU A CA 1
ATOM 759 C C . GLU A 1 98 ? -12.808 2.181 10.356 1.00 94.75 98 GLU A C 1
ATOM 761 O O . GLU A 1 98 ? -13.774 1.421 10.289 1.00 94.75 98 GLU A O 1
ATOM 766 N N . ALA A 1 99 ? -11.645 1.882 9.764 1.00 95.00 99 ALA A N 1
ATOM 767 C CA . ALA A 1 99 ? -11.461 0.661 8.985 1.00 95.00 99 ALA A CA 1
ATOM 768 C C . ALA A 1 99 ? -11.704 -0.609 9.820 1.00 95.00 99 ALA A C 1
ATOM 770 O O . ALA A 1 99 ? -12.201 -1.602 9.293 1.00 95.00 99 ALA A O 1
ATOM 771 N N . SER A 1 100 ? -11.390 -0.593 11.120 1.00 94.56 100 SER A N 1
ATOM 772 C CA . SER A 1 100 ? -11.627 -1.729 12.020 1.00 94.56 100 SER A CA 1
ATOM 773 C C . SER A 1 100 ? -13.108 -1.970 12.344 1.00 94.56 100 SER A C 1
ATOM 775 O O . SER A 1 100 ? -13.465 -3.081 12.751 1.00 94.56 100 SER A O 1
ATOM 777 N N . HIS A 1 101 ? -13.954 -0.956 12.133 1.00 95.25 101 HIS A N 1
ATOM 778 C CA . HIS A 1 101 ? -15.405 -1.008 12.321 1.00 95.25 101 HIS A CA 1
ATOM 779 C C . HIS A 1 101 ? -16.178 -1.388 11.053 1.00 95.25 101 HIS A 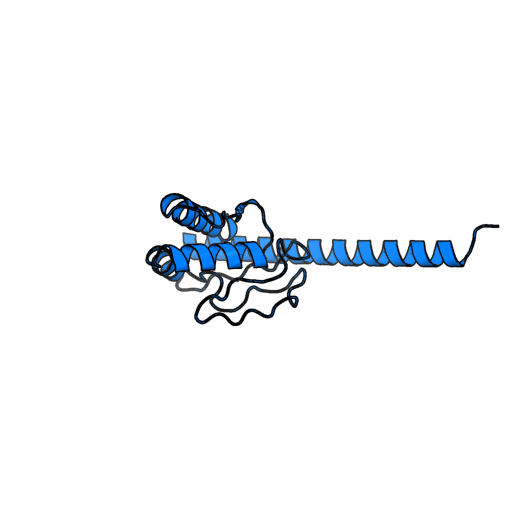C 1
ATOM 781 O O . HIS A 1 101 ? -17.381 -1.632 11.139 1.00 95.25 101 HIS A O 1
ATOM 787 N N . LEU A 1 102 ? -15.508 -1.478 9.900 1.00 95.44 102 LEU A N 1
ATOM 788 C CA . LEU A 1 102 ? -16.119 -1.990 8.676 1.00 95.44 102 LEU A CA 1
ATOM 789 C C . LEU A 1 102 ? -16.623 -3.423 8.871 1.00 95.44 102 LEU A C 1
ATOM 791 O O . LEU A 1 102 ? -16.040 -4.225 9.611 1.00 95.44 102 LEU A O 1
ATOM 795 N N . ASP A 1 103 ? -17.693 -3.760 8.155 1.00 96.50 103 ASP A N 1
ATOM 796 C CA . ASP A 1 103 ? -18.160 -5.134 8.093 1.00 96.50 103 ASP A CA 1
ATOM 797 C C . ASP A 1 103 ? -17.124 -6.042 7.397 1.00 96.50 103 ASP A C 1
ATOM 799 O O . ASP A 1 103 ? -16.160 -5.596 6.763 1.00 96.50 103 ASP A O 1
ATOM 803 N N . LEU A 1 104 ? -17.276 -7.358 7.557 1.00 96.50 104 LEU A N 1
ATOM 804 C CA . LEU A 1 104 ? -16.306 -8.306 7.009 1.00 96.50 104 LEU A CA 1
ATOM 805 C C . LEU A 1 104 ? -16.156 -8.193 5.474 1.00 96.50 104 LEU A C 1
ATOM 807 O O . LEU A 1 104 ? -15.010 -8.167 5.009 1.00 96.50 104 LEU A O 1
ATOM 811 N N . PRO A 1 105 ? -17.239 -8.153 4.672 1.00 96.19 105 PRO A N 1
ATOM 812 C CA . PRO A 1 105 ? -17.133 -7.962 3.229 1.00 96.19 105 PRO A CA 1
ATOM 813 C C . PRO A 1 105 ? -16.336 -6.716 2.835 1.00 96.19 105 PRO A C 1
ATOM 815 O O . PRO A 1 105 ? -15.437 -6.827 1.996 1.00 96.19 105 PRO A O 1
ATOM 818 N N . ASP A 1 106 ? -16.616 -5.566 3.444 1.00 96.31 106 ASP A N 1
ATOM 819 C CA . ASP A 1 106 ? -16.012 -4.292 3.066 1.00 96.31 106 ASP A CA 1
ATOM 820 C C . ASP A 1 106 ? -14.574 -4.179 3.553 1.00 96.31 106 ASP A C 1
ATOM 822 O O . ASP A 1 106 ? -13.695 -3.790 2.778 1.00 96.31 106 ASP A O 1
ATOM 826 N N . LEU A 1 107 ? -14.287 -4.622 4.781 1.00 96.69 107 LEU A N 1
ATOM 827 C CA . LEU A 1 107 ? -12.920 -4.676 5.291 1.00 96.69 107 LEU A CA 1
ATOM 828 C C . LEU A 1 107 ? -12.042 -5.576 4.415 1.00 96.69 107 LEU A C 1
ATOM 830 O O . LEU A 1 107 ? -10.942 -5.191 4.008 1.00 96.69 107 LEU A O 1
ATOM 834 N N . ARG A 1 108 ? -12.531 -6.777 4.080 1.00 97.00 108 ARG A N 1
ATOM 835 C CA . ARG A 1 108 ? -11.797 -7.704 3.213 1.00 97.00 108 ARG A CA 1
ATOM 836 C C . ARG A 1 108 ? -11.572 -7.093 1.836 1.00 97.00 108 ARG A C 1
ATOM 838 O O . ARG A 1 108 ? -10.479 -7.216 1.284 1.00 97.00 108 ARG A O 1
ATOM 845 N N . ARG A 1 109 ? -12.591 -6.440 1.273 1.00 96.12 109 ARG A N 1
ATOM 846 C CA . ARG A 1 109 ? -12.501 -5.788 -0.034 1.00 96.12 109 ARG A CA 1
ATOM 847 C C . ARG A 1 109 ? -11.459 -4.672 -0.027 1.00 96.12 109 ARG A C 1
ATOM 849 O O . ARG A 1 109 ? -10.603 -4.659 -0.910 1.00 96.12 109 ARG A O 1
ATOM 856 N N . LYS A 1 110 ? -11.484 -3.811 0.995 1.00 96.56 110 LYS A N 1
ATOM 857 C CA . LYS A 1 110 ? -10.534 -2.707 1.178 1.00 96.56 110 LYS A CA 1
ATOM 858 C C . LYS A 1 110 ? -9.098 -3.216 1.287 1.00 96.56 110 LYS A C 1
ATOM 860 O O . LYS A 1 110 ? -8.250 -2.794 0.509 1.00 96.56 110 LYS A O 1
ATOM 865 N N . LEU A 1 111 ? -8.829 -4.191 2.157 1.00 97.44 111 LEU A N 1
ATOM 866 C CA . LEU A 1 111 ? -7.479 -4.753 2.307 1.00 97.44 111 LEU A CA 1
ATOM 867 C C . LEU A 1 111 ? -6.971 -5.433 1.030 1.00 97.44 111 LEU A C 1
ATOM 869 O O . LEU A 1 111 ? -5.809 -5.283 0.664 1.00 97.44 111 LEU A O 1
ATOM 873 N N . ARG A 1 112 ? -7.840 -6.149 0.309 1.00 96.50 112 ARG A N 1
ATOM 874 C CA . ARG A 1 112 ? -7.461 -6.758 -0.972 1.00 96.50 112 ARG A CA 1
ATOM 875 C C . ARG A 1 112 ? -7.164 -5.711 -2.042 1.00 96.50 112 ARG A C 1
ATOM 877 O O . ARG A 1 112 ? -6.221 -5.914 -2.800 1.00 96.50 112 ARG A O 1
ATOM 884 N N . ALA A 1 113 ? -7.908 -4.606 -2.091 1.00 96.12 113 ALA A N 1
ATOM 885 C CA . ALA A 1 113 ? -7.615 -3.489 -2.989 1.00 96.12 113 ALA A CA 1
ATOM 886 C C . ALA A 1 113 ? -6.280 -2.804 -2.642 1.00 96.12 113 ALA A C 1
ATOM 888 O O . ALA A 1 113 ? -5.520 -2.448 -3.538 1.00 96.12 113 ALA A O 1
ATOM 889 N N . ILE A 1 114 ? -5.945 -2.697 -1.353 1.00 96.56 114 ILE A N 1
ATOM 890 C CA . ILE A 1 114 ? -4.636 -2.214 -0.893 1.00 96.56 114 ILE A CA 1
ATOM 891 C C . ILE A 1 114 ? -3.514 -3.162 -1.343 1.00 96.56 114 ILE A C 1
ATOM 893 O O . ILE A 1 114 ? -2.532 -2.705 -1.925 1.00 96.56 114 ILE A O 1
ATOM 897 N N . TYR A 1 115 ? -3.674 -4.478 -1.155 1.00 96.56 115 TYR A N 1
ATOM 898 C CA . TYR A 1 115 ? -2.727 -5.471 -1.679 1.00 96.56 115 TYR A CA 1
ATOM 899 C C . TYR A 1 115 ? -2.608 -5.399 -3.204 1.00 96.56 115 TYR A C 1
ATOM 901 O O . TYR A 1 115 ? -1.510 -5.470 -3.741 1.00 96.56 115 TYR A O 1
ATOM 909 N N . TRP A 1 116 ? -3.721 -5.211 -3.917 1.00 95.50 116 TRP A N 1
ATOM 910 C CA . TRP A 1 116 ? -3.708 -5.036 -5.367 1.00 95.50 116 TRP A CA 1
ATOM 911 C C . TRP A 1 116 ? -2.888 -3.817 -5.795 1.00 95.50 116 TRP A C 1
ATOM 913 O O . TRP A 1 116 ? -2.105 -3.905 -6.743 1.00 95.50 116 TRP A O 1
ATOM 923 N N . PHE A 1 117 ? -3.044 -2.696 -5.086 1.00 95.94 117 PHE A N 1
ATOM 924 C CA . PHE A 1 117 ? -2.292 -1.478 -5.358 1.00 95.94 117 PHE A CA 1
ATOM 925 C C . PHE A 1 117 ? -0.802 -1.664 -5.060 1.00 95.94 117 PHE A C 1
ATOM 927 O O . PHE A 1 117 ? 0.012 -1.438 -5.948 1.00 95.94 117 PHE A O 1
ATOM 934 N N . TYR A 1 118 ? -0.420 -2.103 -3.858 1.00 95.94 118 TYR A N 1
ATOM 935 C CA . TYR A 1 118 ? 0.995 -2.179 -3.471 1.00 95.94 118 TYR A CA 1
ATOM 936 C C . TYR A 1 118 ? 1.732 -3.393 -4.038 1.00 95.94 118 TYR A C 1
ATOM 938 O O . TYR A 1 118 ? 2.929 -3.295 -4.297 1.00 95.94 118 TYR A O 1
ATOM 946 N N . HIS A 1 119 ? 1.021 -4.497 -4.274 1.00 95.06 119 HIS A N 1
ATOM 947 C CA . HIS A 1 119 ? 1.571 -5.793 -4.679 1.00 95.06 119 HIS A CA 1
ATOM 948 C C . HIS A 1 119 ? 2.656 -6.316 -3.717 1.00 95.06 119 HIS A C 1
ATOM 950 O O . HIS A 1 119 ? 3.581 -6.993 -4.141 1.00 95.06 119 HIS A O 1
ATOM 956 N N . ASP A 1 120 ? 2.538 -6.003 -2.424 1.00 95.31 120 ASP A N 1
ATOM 957 C CA . ASP A 1 120 ? 3.477 -6.425 -1.379 1.00 95.31 120 ASP A CA 1
ATOM 958 C C . ASP A 1 120 ? 2.908 -7.618 -0.598 1.00 95.31 120 ASP A C 1
ATOM 960 O O . ASP A 1 120 ? 1.809 -7.535 -0.044 1.00 95.31 120 ASP A O 1
ATOM 964 N N . ASP A 1 121 ? 3.645 -8.728 -0.544 1.00 94.88 121 ASP A N 1
ATOM 965 C CA . ASP A 1 121 ? 3.185 -9.978 0.074 1.00 94.88 121 ASP A CA 1
ATOM 966 C C . ASP A 1 121 ? 2.889 -9.850 1.574 1.00 94.88 121 ASP A C 1
ATOM 968 O O . ASP A 1 121 ? 2.049 -10.585 2.098 1.00 94.88 121 ASP A O 1
ATOM 972 N N . SER A 1 122 ? 3.491 -8.880 2.273 1.00 95.25 122 SER A N 1
ATOM 973 C CA . SER A 1 122 ? 3.165 -8.602 3.679 1.00 95.25 122 SER A CA 1
ATOM 974 C C . SER A 1 122 ? 1.736 -8.079 3.875 1.00 95.25 122 SER A C 1
ATOM 976 O O . SER A 1 122 ? 1.199 -8.140 4.983 1.00 95.25 122 SER A O 1
ATOM 978 N N . LEU A 1 123 ? 1.103 -7.595 2.802 1.00 96.94 123 LEU A N 1
ATOM 979 C CA . LEU A 1 123 ? -0.268 -7.088 2.779 1.00 96.94 123 LEU A CA 1
ATOM 980 C C . LEU A 1 123 ? -1.266 -8.096 2.196 1.00 96.94 123 LEU A C 1
ATOM 982 O O . LEU A 1 123 ? -2.447 -7.772 2.053 1.00 96.94 123 LEU A O 1
ATOM 986 N N . PHE A 1 124 ? -0.824 -9.304 1.836 1.00 96.56 124 PHE A N 1
ATOM 987 C CA . PHE A 1 124 ? -1.679 -10.299 1.201 1.00 96.56 124 PHE A CA 1
ATOM 988 C C . PHE A 1 124 ? -2.875 -10.688 2.084 1.00 96.56 124 PHE A C 1
ATOM 990 O O . PHE A 1 124 ? -2.728 -11.060 3.248 1.00 96.56 124 PHE A O 1
ATOM 997 N N . ILE A 1 125 ? -4.076 -10.668 1.492 1.00 96.25 125 ILE A N 1
ATOM 998 C CA . ILE A 1 125 ? -5.317 -11.120 2.131 1.00 96.25 125 ILE A CA 1
ATOM 999 C C . ILE A 1 125 ? -6.073 -12.088 1.203 1.00 96.25 125 ILE A C 1
ATOM 1001 O O . ILE A 1 125 ? -6.486 -11.694 0.103 1.00 96.25 125 ILE A O 1
ATOM 1005 N N . PRO A 1 126 ? -6.327 -13.338 1.642 1.00 94.75 126 PRO A N 1
ATOM 1006 C CA . PRO A 1 126 ? -7.134 -14.298 0.893 1.00 94.75 126 PRO A CA 1
ATOM 1007 C C . PRO A 1 126 ? -8.560 -13.807 0.601 1.00 94.75 126 PRO A C 1
ATOM 1009 O O . PRO A 1 126 ? -9.182 -13.101 1.397 1.00 94.75 126 PRO A O 1
ATOM 1012 N N . HIS A 1 127 ? -9.143 -14.259 -0.514 1.00 92.31 127 HIS A N 1
ATOM 1013 C CA . HIS A 1 127 ? -10.529 -13.927 -0.887 1.00 92.31 127 HIS A CA 1
ATOM 1014 C C . HIS A 1 127 ? -11.574 -14.383 0.150 1.00 92.31 127 HIS A C 1
ATOM 1016 O O . HIS A 1 127 ? -12.624 -13.756 0.309 1.00 92.31 127 HIS A O 1
ATOM 1022 N N . THR A 1 128 ? -11.269 -15.451 0.881 1.00 95.81 128 THR A N 1
ATOM 1023 C CA . THR A 1 128 ? -12.121 -16.05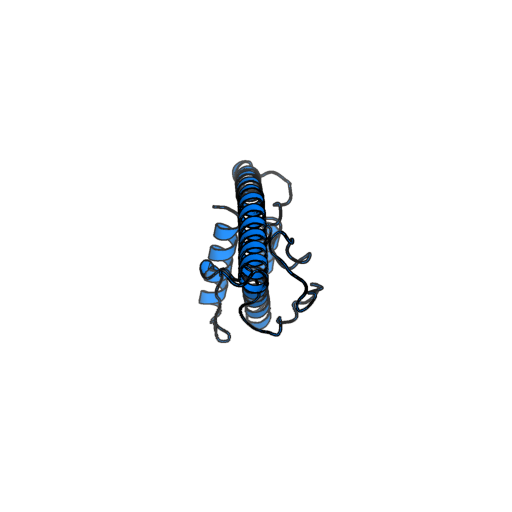7 1.909 1.00 95.81 128 THR A CA 1
ATOM 1024 C C . THR A 1 128 ? -11.646 -15.739 3.330 1.00 95.81 128 THR A C 1
ATOM 1026 O O . THR A 1 128 ? -12.090 -16.383 4.276 1.00 95.81 128 THR A O 1
ATOM 1029 N N . ALA A 1 129 ? -10.763 -14.744 3.502 1.00 96.88 129 ALA A N 1
ATOM 1030 C CA . ALA A 1 129 ? -10.166 -14.421 4.796 1.00 96.88 129 ALA A CA 1
ATOM 1031 C C . ALA A 1 129 ? -11.234 -14.163 5.883 1.00 96.88 129 ALA A C 1
ATOM 1033 O O . ALA A 1 129 ? -12.129 -13.330 5.679 1.00 96.88 129 ALA A O 1
ATOM 1034 N N . PRO A 1 130 ? -11.168 -14.846 7.039 1.00 97.75 130 PRO A N 1
ATOM 1035 C CA . PRO A 1 130 ? -12.080 -14.593 8.148 1.00 97.75 130 PRO A CA 1
ATOM 1036 C C . PRO A 1 130 ? -11.789 -13.233 8.797 1.00 97.75 130 PRO A C 1
ATOM 1038 O O . PRO A 1 130 ? -10.704 -12.672 8.638 1.00 97.75 130 PRO A O 1
ATOM 1041 N N . LEU A 1 131 ? -12.734 -12.726 9.596 1.00 96.44 131 LEU A N 1
ATOM 1042 C CA . LEU A 1 131 ? -12.617 -11.417 10.254 1.00 96.44 131 LEU A CA 1
ATOM 1043 C C . LEU A 1 131 ? -11.327 -11.255 11.063 1.00 96.44 131 LEU A C 1
ATOM 1045 O O . LEU A 1 131 ? -10.690 -10.208 10.988 1.00 96.44 131 LEU A O 1
ATOM 1049 N N . LEU A 1 132 ? -10.912 -12.291 11.796 1.00 96.81 132 LEU A N 1
ATOM 1050 C CA . LEU A 1 132 ? -9.670 -12.258 12.570 1.00 96.81 132 LEU A CA 1
ATOM 1051 C C . LEU A 1 132 ? -8.446 -11.992 11.681 1.00 96.81 132 LEU A C 1
ATOM 1053 O O . LEU A 1 132 ? -7.607 -11.164 12.025 1.00 96.81 132 LEU A O 1
ATOM 1057 N N . MET A 1 133 ? -8.377 -12.640 10.517 1.00 98.00 133 MET A N 1
ATOM 1058 C CA . MET A 1 133 ? -7.288 -12.454 9.557 1.00 98.00 133 MET A CA 1
ATOM 1059 C C . MET A 1 133 ? -7.344 -11.066 8.913 1.00 98.00 133 MET A C 1
ATOM 1061 O O . MET A 1 133 ? -6.312 -10.429 8.744 1.00 98.00 133 MET A O 1
ATOM 1065 N N . CYS A 1 134 ? -8.537 -10.543 8.621 1.00 98.00 134 CYS A N 1
ATOM 1066 C CA . CYS A 1 134 ? -8.683 -9.165 8.152 1.00 98.00 134 CYS A CA 1
ATOM 1067 C C . CYS A 1 134 ? -8.217 -8.143 9.207 1.00 98.00 134 CYS A C 1
ATOM 1069 O O . CYS A 1 134 ? -7.521 -7.187 8.875 1.00 98.00 134 CYS A O 1
ATOM 1071 N N . ARG A 1 135 ? -8.514 -8.366 10.493 1.00 96.88 135 ARG A N 1
ATOM 1072 C CA . ARG A 1 135 ? -8.005 -7.520 11.588 1.00 96.88 135 ARG A CA 1
ATOM 1073 C C . ARG A 1 135 ? -6.482 -7.588 11.707 1.00 96.88 135 ARG A C 1
ATOM 1075 O O . ARG A 1 135 ? -5.841 -6.555 11.869 1.00 96.88 135 ARG A O 1
ATOM 1082 N N . GLN A 1 136 ? -5.890 -8.774 11.565 1.00 97.31 136 GLN A N 1
ATOM 1083 C CA . GLN A 1 136 ? -4.432 -8.924 11.476 1.00 97.31 136 GLN A CA 1
ATOM 1084 C C . GLN A 1 136 ? -3.861 -8.199 10.248 1.00 97.31 136 GLN A C 1
ATOM 1086 O O . GLN A 1 136 ? -2.818 -7.560 10.353 1.00 97.31 136 GLN A O 1
ATOM 1091 N N . GLY A 1 137 ? -4.580 -8.215 9.124 1.00 97.50 137 GLY A N 1
ATOM 1092 C CA . GLY A 1 137 ? -4.260 -7.442 7.925 1.00 97.50 137 GLY A CA 1
ATOM 1093 C C . GLY A 1 137 ? -4.206 -5.934 8.169 1.00 97.50 137 GLY A C 1
ATOM 1094 O O . GLY A 1 137 ? -3.289 -5.280 7.686 1.00 97.50 137 GLY A O 1
ATOM 1095 N N . LEU A 1 138 ? -5.115 -5.374 8.976 1.00 97.12 138 LEU A N 1
ATOM 1096 C CA . LEU A 1 138 ? -5.036 -3.962 9.384 1.00 97.12 138 LEU A CA 1
ATOM 1097 C C . LEU A 1 138 ? -3.796 -3.669 10.234 1.00 97.12 138 LEU A C 1
ATOM 1099 O O . LEU A 1 138 ? -3.174 -2.622 10.068 1.00 97.12 138 LEU A O 1
ATOM 1103 N N . VAL A 1 139 ? -3.408 -4.587 11.123 1.00 96.31 139 VAL A N 1
ATOM 1104 C CA . VAL A 1 139 ? -2.170 -4.448 11.907 1.00 96.31 139 VAL A CA 1
ATOM 1105 C C . VAL A 1 139 ? -0.943 -4.505 10.994 1.00 96.31 139 VAL A C 1
ATOM 1107 O O . VAL A 1 139 ? -0.033 -3.692 11.151 1.00 96.31 139 VAL A O 1
ATOM 1110 N N . ALA A 1 140 ? -0.927 -5.422 10.022 1.00 96.94 140 ALA A N 1
ATOM 1111 C CA . ALA A 1 140 ? 0.129 -5.516 9.017 1.00 96.94 140 ALA A CA 1
ATOM 1112 C C . ALA A 1 140 ? 0.211 -4.237 8.171 1.00 96.94 140 ALA A C 1
ATOM 1114 O O . ALA A 1 140 ? 1.293 -3.680 8.020 1.00 96.94 140 ALA A O 1
ATOM 1115 N N . LEU A 1 141 ? -0.931 -3.704 7.727 1.00 97.06 141 LEU A N 1
ATOM 1116 C CA . LEU A 1 141 ? -1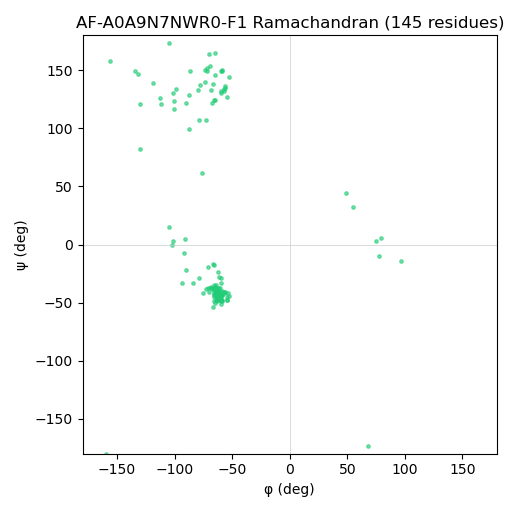.014 -2.427 7.021 1.00 97.06 141 LEU A CA 1
ATOM 1117 C C . LEU A 1 141 ? -0.472 -1.266 7.861 1.00 97.06 141 LEU A C 1
ATOM 1119 O O . LEU A 1 141 ? 0.302 -0.450 7.365 1.00 97.06 141 LEU A O 1
ATOM 1123 N N . LYS A 1 142 ? -0.827 -1.215 9.150 1.00 95.69 142 LYS A N 1
ATOM 1124 C CA . LYS A 1 142 ? -0.320 -0.185 10.056 1.00 95.69 142 LYS A CA 1
ATOM 1125 C C . LYS A 1 142 ? 1.200 -0.252 10.182 1.00 95.69 142 LYS A C 1
ATOM 1127 O O . LYS A 1 142 ? 1.838 0.784 10.069 1.00 95.69 142 LYS A O 1
ATOM 1132 N N . ARG A 1 143 ? 1.781 -1.448 10.337 1.00 94.56 143 ARG A N 1
ATOM 1133 C CA . ARG A 1 143 ? 3.246 -1.659 10.352 1.00 94.56 143 ARG A CA 1
ATOM 1134 C C . ARG A 1 143 ? 3.904 -1.339 9.011 1.00 94.56 143 ARG A C 1
ATOM 1136 O O . ARG A 1 143 ? 5.009 -0.820 8.966 1.00 94.56 143 ARG A O 1
ATOM 1143 N N . PHE A 1 144 ? 3.217 -1.619 7.909 1.00 95.00 144 PHE A N 1
ATOM 1144 C CA . PHE A 1 144 ? 3.690 -1.275 6.573 1.00 95.00 144 PHE A CA 1
ATOM 1145 C C . PHE A 1 144 ? 3.794 0.249 6.374 1.00 95.00 144 PHE A C 1
ATOM 1147 O O . PHE A 1 144 ? 4.715 0.711 5.699 1.00 95.00 144 PHE A O 1
ATOM 1154 N N . HIS A 1 145 ? 2.888 1.031 6.973 1.00 90.94 145 HIS A N 1
ATOM 1155 C CA . HIS A 1 145 ? 2.911 2.501 6.971 1.00 90.94 145 HIS A CA 1
ATOM 1156 C C . HIS A 1 145 ? 3.807 3.129 8.048 1.00 90.94 145 HIS A C 1
ATOM 1158 O O . HIS A 1 145 ? 4.369 4.200 7.812 1.00 90.94 145 HIS A O 1
ATOM 1164 N N . LEU A 1 146 ? 3.903 2.481 9.209 1.00 89.00 146 LEU A N 1
ATOM 1165 C CA . LEU A 1 146 ? 4.537 2.950 10.442 1.00 89.00 146 LEU A CA 1
ATOM 1166 C C . LEU A 1 146 ? 5.486 1.836 10.931 1.00 89.00 146 LEU A C 1
ATOM 1168 O O . LEU A 1 146 ? 5.039 0.990 11.718 1.00 89.00 146 LEU A O 1
ATOM 1172 N N . PRO A 1 147 ? 6.712 1.743 10.379 1.00 73.69 147 PRO A N 1
ATOM 1173 C CA . PRO A 1 147 ? 7.658 0.687 10.738 1.00 73.69 147 PRO A CA 1
ATOM 1174 C C . PRO A 1 147 ? 8.066 0.734 12.214 1.00 73.69 147 PRO A C 1
ATOM 1176 O O . PRO A 1 147 ? 8.098 1.840 12.799 1.00 73.69 147 PRO A O 1
#

Secondary structure (DSSP, 8-state):
---HHHHHHHHHHHHHHHHHHHHHHHHHHHHHHHHHHHHHHHHTT-S-PPPPPPP-S-S-SSSSPPPPTT----TT---TTPPPPTTTS-SSHHHHHHHHHS-HHHHHHHHHHHHHHH--GGG---TT--HHHHHHHHHHHHHHH--

Solvent-accessible surface area (backbone atoms only — not comparable to full-atom values): 8392 Å² total; per-residue (Å²): 132,84,60,65,70,60,53,51,55,50,51,52,55,51,50,54,52,48,54,53,50,51,52,42,52,56,32,48,52,52,31,53,52,27,24,55,50,27,36,50,36,62,74,68,67,46,101,60,74,41,58,76,56,41,21,71,39,73,61,53,84,60,92,74,77,56,89,41,90,91,36,76,76,67,79,91,68,71,48,62,54,35,69,71,47,66,78,62,60,66,40,45,71,64,44,50,52,56,52,69,69,45,54,63,72,58,37,47,40,38,45,36,32,47,20,40,59,39,49,43,77,83,43,63,59,62,96,80,58,50,62,70,55,45,54,50,46,52,53,39,46,48,42,74,51,36,113

Organism: Striga hermonthica (NCBI:txid68872)

Sequence (147 aa):
MADLPALLHMLQNLQERQNLADLRMETLLRVTSARSRNQHIKEEDMDELYRPLPKLMAGHPYAAVLPVQGVNIAVGGYQVGDLPPDGLVPTNNEGYIEASHLDLPDLRRKLRAIYWFYHDDSLFIPHTAPLLMCRQGLVALKRFHLP

Mean predicted aligned error: 4.56 Å